Protein AF-W9R1P5-F1 (afdb_monomer)

Organism: NCBI:txid981085

Foldseek 3Di:
DQDADPPGPAGKDFDDCPDPPDDGDPDIDGDFDPPDPVRGPCVNDDPDPPDPPDD

Solvent-accessible surface area (backbone atoms only — not comparable to full-atom values): 3875 Å² total; per-residue (Å²): 117,41,60,41,51,97,92,50,82,47,20,36,46,63,84,82,86,87,53,93,86,62,85,76,77,95,58,86,42,75,39,73,68,87,67,62,78,92,65,51,60,64,78,49,52,78,94,56,79,74,70,84,77,83,124

pLDDT: mean 85.55, std 13.55, range [41.09, 95.94]

Radius of gyration: 13.93 Å; Cα contacts (8 Å, |Δi|>4): 52; chains: 1; bounding box: 28×35×32 Å

Secondary structure (DSSP, 8-state):
--BPPTT-S-EEE------TTPPPPS--EEE---SSGGG--GGGS-S--------

Nearest PDB structures (foldseek):
  1gp4-assembly1_A  TM=8.201E-01  e=1.707E-01  Arabidopsis thaliana

Sequence (55 aa):
MYLREENDIEGYGNDMVLSEQQKLDWTDRLYLAIYPEDQYKFQLWPEKPEAVTVW

InterPro domains:
  IPR027443 Isopenicillin N synthase-like superfamily [G3DSA:2.60.120.330] (1-53)

Mean predicted aligned error: 6.59 Å

Structure (mmCIF, N/CA/C/O backbone):
data_AF-W9R1P5-F1
#
_entry.id   AF-W9R1P5-F1
#
loop_
_atom_site.group_PDB
_atom_site.id
_atom_site.type_symbol
_atom_site.label_atom_id
_atom_site.label_alt_id
_atom_site.label_comp_id
_atom_site.label_asym_id
_atom_site.label_entity_id
_atom_site.label_seq_id
_atom_site.pdbx_PDB_ins_code
_atom_site.Cartn_x
_atom_site.Cartn_y
_atom_site.Cartn_z
_atom_site.occupancy
_atom_site.B_iso_or_equiv
_atom_site.auth_seq_id
_atom_site.auth_comp_id
_atom_site.auth_asym_id
_atom_site.auth_atom_id
_atom_site.pdbx_PDB_model_num
ATOM 1 N N . MET A 1 1 ? -3.167 10.318 -9.753 1.00 71.94 1 MET A N 1
ATOM 2 C CA . MET A 1 1 ? -3.407 10.613 -8.323 1.00 71.94 1 MET A CA 1
ATOM 3 C C . MET A 1 1 ? -3.157 9.310 -7.591 1.00 71.94 1 MET A C 1
ATOM 5 O O . MET A 1 1 ? -3.776 8.330 -7.962 1.00 71.94 1 MET A O 1
ATOM 9 N N . TYR A 1 2 ? -2.218 9.265 -6.648 1.00 84.00 2 TYR A N 1
ATOM 10 C CA . TYR A 1 2 ? -1.732 8.010 -6.053 1.00 84.00 2 TYR A CA 1
ATOM 11 C C . TYR A 1 2 ? -2.725 7.329 -5.101 1.00 84.00 2 TYR A C 1
ATOM 13 O O . TYR A 1 2 ? -2.329 6.401 -4.417 1.00 84.00 2 TYR A O 1
ATOM 21 N N . LEU A 1 3 ? -3.968 7.808 -4.983 1.00 89.62 3 LEU A N 1
ATOM 22 C CA . LEU A 1 3 ? -4.924 7.319 -3.988 1.00 89.62 3 LEU A CA 1
ATOM 23 C C . LEU A 1 3 ? -5.312 5.866 -4.254 1.00 89.62 3 LEU A C 1
ATOM 25 O O . LEU A 1 3 ? -5.535 5.483 -5.400 1.00 89.62 3 LEU A O 1
ATOM 29 N N . ARG A 1 4 ? -5.432 5.094 -3.173 1.00 92.12 4 ARG A N 1
ATOM 30 C CA . ARG A 1 4 ? -5.989 3.744 -3.223 1.00 92.12 4 ARG A CA 1
ATOM 31 C C . ARG A 1 4 ? -7.474 3.799 -3.584 1.00 92.12 4 ARG A C 1
ATOM 33 O O . ARG A 1 4 ? -8.230 4.560 -2.977 1.00 92.12 4 ARG A O 1
ATOM 40 N N . GLU A 1 5 ? -7.885 2.985 -4.551 1.00 90.88 5 GLU A N 1
ATOM 41 C CA . GLU A 1 5 ? -9.299 2.802 -4.891 1.00 90.88 5 GLU A CA 1
ATOM 42 C C . GLU A 1 5 ? -10.021 1.961 -3.824 1.00 90.88 5 GLU A C 1
ATOM 44 O O . GLU A 1 5 ? -9.399 1.193 -3.097 1.00 90.88 5 GLU A O 1
ATOM 49 N N . GLU A 1 6 ? -11.348 2.081 -3.724 1.00 85.75 6 GLU A N 1
ATOM 50 C CA . GLU A 1 6 ? -12.147 1.427 -2.670 1.00 85.75 6 GLU A CA 1
ATOM 51 C C . GLU A 1 6 ? -11.966 -0.101 -2.616 1.00 85.75 6 GLU A C 1
ATOM 53 O O . GLU A 1 6 ? -11.955 -0.683 -1.535 1.00 85.75 6 GLU A O 1
ATOM 58 N N . ASN A 1 7 ? -11.778 -0.737 -3.775 1.00 87.38 7 ASN A N 1
ATOM 59 C CA . ASN A 1 7 ? -11.628 -2.189 -3.908 1.00 87.38 7 ASN A CA 1
ATOM 60 C C . ASN A 1 7 ? -10.193 -2.617 -4.254 1.00 87.38 7 ASN A C 1
ATOM 62 O O . ASN A 1 7 ? -9.985 -3.728 -4.743 1.00 87.38 7 ASN A O 1
ATOM 66 N N . ASP A 1 8 ? -9.213 -1.743 -4.029 1.00 90.31 8 ASP A N 1
ATOM 67 C CA . ASP A 1 8 ? -7.800 -2.026 -4.267 1.00 90.31 8 ASP A CA 1
ATOM 68 C C . ASP A 1 8 ? -7.014 -1.988 -2.950 1.00 90.31 8 ASP A C 1
ATOM 70 O O . ASP A 1 8 ? -7.414 -1.353 -1.975 1.00 90.31 8 ASP A O 1
ATOM 74 N N . ILE A 1 9 ? -5.883 -2.685 -2.919 1.00 90.56 9 ILE A N 1
ATOM 75 C CA . ILE A 1 9 ? -4.925 -2.657 -1.811 1.00 90.56 9 ILE A CA 1
ATOM 76 C C . ILE A 1 9 ? -3.759 -1.704 -2.095 1.00 90.56 9 ILE A C 1
ATOM 78 O O . ILE A 1 9 ? -3.130 -1.225 -1.153 1.00 90.56 9 ILE A O 1
ATOM 82 N N . GLU A 1 10 ? -3.476 -1.419 -3.369 1.00 94.38 10 GLU A N 1
ATOM 83 C CA . GLU A 1 10 ? -2.373 -0.555 -3.790 1.00 94.38 10 GLU A CA 1
ATOM 84 C C . GLU A 1 10 ? -2.780 0.918 -3.868 1.00 94.38 10 GLU A C 1
ATOM 86 O O . GLU A 1 10 ? -3.891 1.262 -4.261 1.00 94.38 10 GLU A O 1
ATOM 91 N N . GLY A 1 11 ? -1.845 1.801 -3.530 1.00 94.06 11 GLY A N 1
ATOM 92 C CA . GLY A 1 11 ? -2.032 3.245 -3.503 1.00 94.06 11 GLY A CA 1
ATOM 93 C C . GLY A 1 11 ? -1.798 3.848 -2.120 1.00 94.06 11 GLY A C 1
ATOM 94 O O . GLY A 1 11 ? -1.424 3.179 -1.155 1.00 94.06 11 GLY A O 1
ATOM 95 N N . TYR A 1 12 ? -1.973 5.159 -2.054 1.00 93.31 12 TYR A N 1
ATOM 96 C CA . TYR A 1 12 ? -1.822 5.987 -0.874 1.00 93.31 12 TYR A CA 1
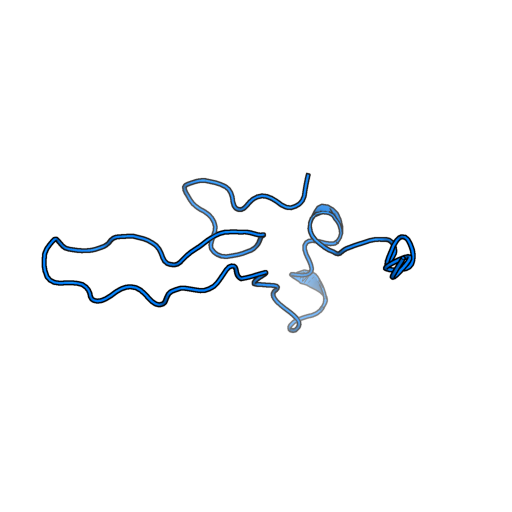ATOM 97 C C . TYR A 1 12 ? -3.108 5.975 -0.049 1.00 93.31 12 TYR A C 1
ATOM 99 O O . TYR A 1 12 ? -4.199 6.211 -0.580 1.00 93.31 12 TYR A O 1
ATOM 107 N N . GLY A 1 13 ? -2.974 5.731 1.251 1.00 91.62 13 GLY A N 1
ATOM 108 C CA . GLY A 1 13 ? -4.069 5.734 2.209 1.00 91.62 13 GLY A CA 1
ATOM 109 C C . GLY A 1 13 ? -3.681 5.124 3.554 1.00 91.62 13 GLY A C 1
ATOM 110 O O . GLY A 1 13 ? -2.533 4.764 3.800 1.00 91.62 13 GLY A O 1
ATOM 111 N N . ASN A 1 14 ? -4.673 5.009 4.431 1.00 90.50 14 ASN A N 1
ATOM 112 C CA . ASN A 1 14 ? -4.550 4.349 5.729 1.00 90.50 14 ASN A CA 1
ATOM 113 C C . ASN A 1 14 ? -5.074 2.904 5.654 1.00 90.50 14 ASN A C 1
ATOM 115 O O . ASN A 1 14 ? -5.613 2.467 4.629 1.00 90.50 14 ASN A O 1
ATOM 119 N N . ASP A 1 15 ? -4.935 2.146 6.738 1.00 86.81 15 ASP A N 1
ATOM 120 C CA . ASP A 1 15 ? -5.483 0.792 6.823 1.00 86.81 15 ASP A CA 1
ATOM 121 C C . ASP A 1 15 ? -7.008 0.794 6.620 1.00 86.81 15 ASP A C 1
ATOM 123 O O . ASP A 1 15 ? -7.712 1.714 7.040 1.00 86.81 15 ASP A O 1
ATOM 127 N N . MET A 1 16 ? -7.531 -0.234 5.946 1.00 85.25 16 MET A N 1
ATOM 128 C CA . MET A 1 16 ? -8.980 -0.413 5.830 1.00 85.25 16 MET A CA 1
ATOM 129 C C . MET A 1 16 ? -9.578 -0.696 7.20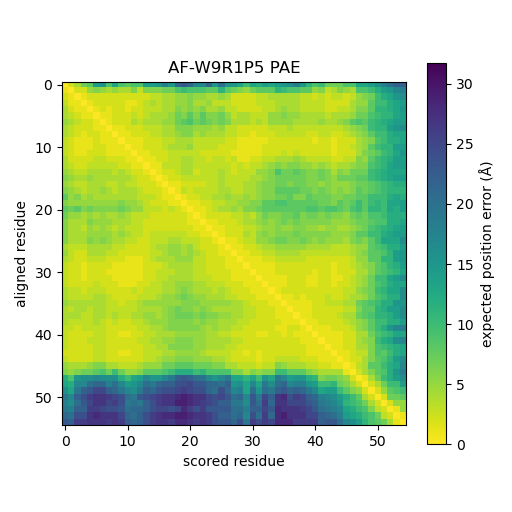9 1.00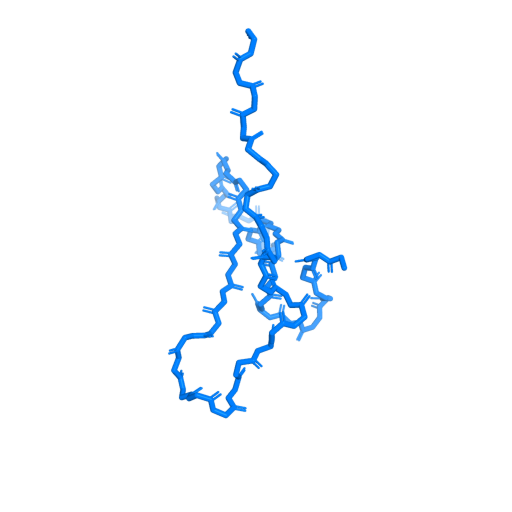 85.25 16 MET A C 1
ATOM 131 O O . MET A 1 16 ? -9.014 -1.472 7.983 1.00 85.25 16 MET A O 1
ATOM 135 N N . VAL A 1 17 ? -10.733 -0.097 7.499 1.00 88.50 17 VAL A N 1
ATOM 136 C CA . VAL A 1 17 ? -11.485 -0.368 8.727 1.00 88.50 17 VAL A CA 1
ATOM 137 C C . VAL A 1 17 ? -12.351 -1.601 8.499 1.00 88.50 17 VAL A C 1
ATOM 139 O O . VAL A 1 17 ? -13.341 -1.551 7.778 1.00 88.50 17 VAL A O 1
ATOM 142 N N . LEU A 1 18 ? -11.962 -2.717 9.103 1.00 88.88 18 LEU A N 1
ATOM 143 C CA . LEU A 1 18 ? -12.628 -4.013 8.964 1.00 88.88 18 LEU A CA 1
ATOM 144 C C . LEU A 1 18 ? -13.548 -4.330 10.150 1.00 88.88 18 LEU A C 1
ATOM 146 O O . LEU A 1 18 ? -14.396 -5.214 10.057 1.00 88.88 18 LEU A O 1
ATOM 150 N N . SER 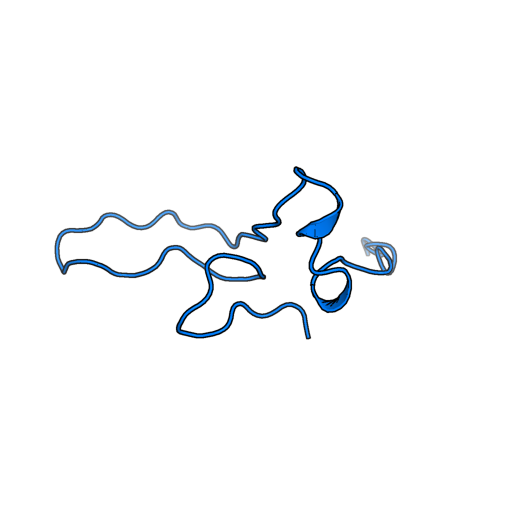A 1 19 ? -13.374 -3.641 11.281 1.00 93.81 19 SER A N 1
ATOM 151 C CA . SER A 1 19 ? -14.210 -3.802 12.476 1.00 93.81 19 SER A CA 1
ATOM 152 C C . SER A 1 19 ? -14.106 -2.594 13.406 1.00 93.81 19 SER A C 1
ATOM 154 O O . SER A 1 19 ? -13.126 -1.852 13.365 1.00 93.81 19 SER A O 1
ATOM 156 N N . GLU A 1 20 ? -15.083 -2.431 14.297 1.00 93.62 20 GLU A N 1
ATOM 157 C CA . GLU A 1 20 ? -15.104 -1.347 15.289 1.00 93.62 20 GLU A CA 1
ATOM 158 C C . GLU A 1 20 ? -13.997 -1.463 16.352 1.00 93.62 20 GLU A C 1
ATOM 160 O O . GLU A 1 20 ? -13.586 -0.463 16.932 1.00 93.62 20 GLU A O 1
ATOM 165 N N . GLN A 1 21 ? -13.502 -2.674 16.628 1.00 95.75 21 GLN A N 1
ATOM 166 C CA . GLN A 1 21 ? -12.464 -2.917 17.641 1.00 95.75 21 GLN A CA 1
ATOM 167 C C . GLN A 1 21 ? -11.039 -2.856 17.068 1.00 95.75 21 GLN A C 1
ATOM 169 O O . GLN A 1 21 ? -10.067 -3.077 17.797 1.00 95.75 21 GLN A O 1
ATOM 174 N N . GLN A 1 22 ? -10.897 -2.571 15.771 1.00 94.88 22 GLN A N 1
ATOM 175 C CA . GLN A 1 22 ? -9.598 -2.460 15.123 1.00 94.88 22 GLN A CA 1
ATOM 176 C C . GLN A 1 22 ? -8.819 -1.265 15.680 1.00 94.88 22 GLN A C 1
ATOM 178 O O . GLN A 1 22 ? -9.289 -0.129 15.679 1.00 94.88 22 GL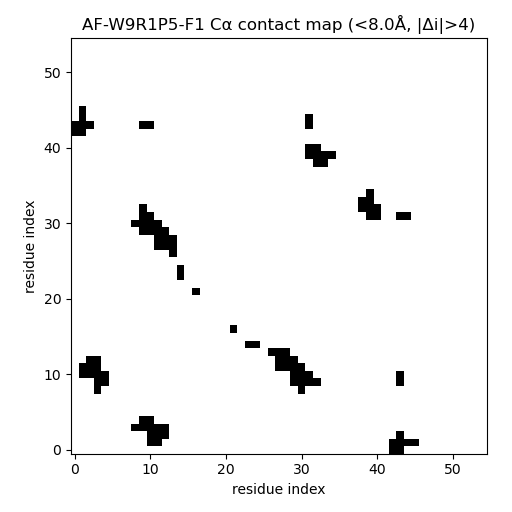N A O 1
ATOM 183 N N . LYS A 1 23 ? -7.588 -1.518 16.129 1.00 93.50 23 LYS A N 1
ATOM 184 C CA . LYS A 1 23 ? -6.624 -0.456 16.427 1.00 93.50 23 LYS A CA 1
ATOM 185 C C . LYS A 1 23 ? -5.977 -0.027 15.116 1.00 93.50 23 LYS A C 1
ATOM 187 O O . LYS A 1 23 ? -5.444 -0.876 14.407 1.00 93.50 23 LYS A O 1
ATOM 192 N N . LEU A 1 24 ? -6.049 1.262 14.810 1.00 92.19 24 LEU A N 1
ATOM 193 C CA . LEU A 1 24 ? -5.440 1.848 13.621 1.00 92.19 24 LEU A CA 1
ATOM 194 C C . LEU A 1 24 ? -4.098 2.476 13.986 1.00 92.19 24 LEU A C 1
ATOM 196 O O . LEU A 1 24 ? -3.971 3.112 15.037 1.00 92.19 24 LEU A O 1
ATOM 200 N N . ASP A 1 25 ? -3.118 2.308 13.107 1.00 90.56 25 ASP A N 1
ATOM 201 C CA . ASP A 1 25 ? -1.853 3.019 13.211 1.00 90.56 25 ASP A CA 1
ATOM 202 C C . ASP A 1 25 ? -2.052 4.489 12.825 1.00 90.56 25 ASP A C 1
ATOM 204 O O . ASP A 1 25 ? -2.763 4.811 11.874 1.00 90.56 25 ASP A O 1
ATOM 208 N N . TRP A 1 26 ? -1.392 5.401 13.540 1.00 91.69 26 TRP A N 1
ATOM 209 C CA . TRP A 1 26 ? -1.355 6.812 13.157 1.00 91.69 26 TRP A CA 1
ATOM 210 C C . TRP A 1 26 ? -0.248 7.025 12.124 1.00 91.69 26 TRP A C 1
ATOM 212 O O . TRP A 1 26 ? 0.847 7.484 12.450 1.00 91.69 26 TRP A O 1
ATOM 222 N N . THR A 1 27 ? -0.507 6.656 10.872 1.00 91.38 27 THR A N 1
ATOM 223 C CA . THR A 1 27 ? 0.472 6.786 9.790 1.00 91.38 27 THR A CA 1
ATOM 224 C C . THR A 1 27 ? -0.199 6.765 8.426 1.00 91.38 27 THR A C 1
ATOM 226 O O .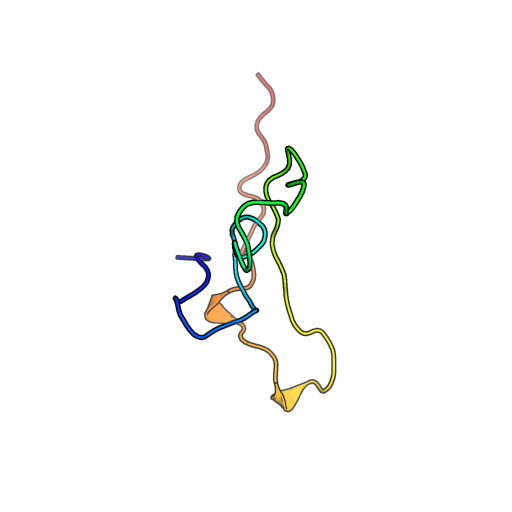 THR A 1 27 ? -1.036 5.914 8.160 1.00 91.38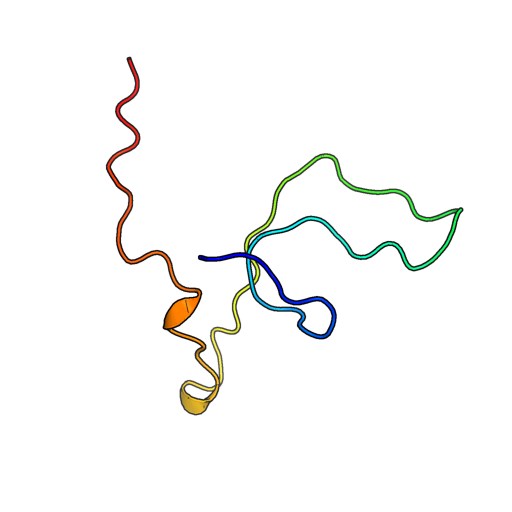 27 THR A O 1
ATOM 229 N N . ASP A 1 28 ? 0.237 7.639 7.525 1.00 89.00 28 ASP A N 1
ATOM 230 C CA . ASP A 1 28 ? -0.115 7.504 6.115 1.00 89.00 28 ASP A CA 1
ATOM 231 C C . ASP A 1 28 ? 0.806 6.492 5.424 1.00 89.00 28 ASP A C 1
ATOM 233 O O . ASP A 1 28 ? 2.017 6.473 5.668 1.00 89.00 28 ASP A O 1
ATOM 237 N N . ARG A 1 29 ? 0.248 5.657 4.539 1.00 91.88 29 ARG A N 1
ATOM 238 C CA . ARG A 1 29 ? 0.984 4.602 3.827 1.00 91.88 29 ARG A CA 1
ATOM 239 C C . ARG A 1 29 ? 0.800 4.715 2.319 1.00 91.88 29 ARG A C 1
ATOM 241 O O . ARG A 1 29 ? -0.269 5.072 1.842 1.00 91.88 29 ARG A O 1
ATOM 248 N N . LEU A 1 30 ? 1.839 4.354 1.570 1.00 92.38 30 LEU A N 1
ATOM 249 C CA . LEU A 1 30 ? 1.769 4.047 0.142 1.00 92.38 30 LEU A CA 1
ATOM 250 C C . LEU A 1 30 ? 2.121 2.568 -0.025 1.00 92.38 30 LEU A C 1
ATOM 252 O O . LEU A 1 30 ? 3.247 2.172 0.272 1.00 92.38 30 LEU A O 1
ATOM 256 N N . TYR A 1 31 ? 1.156 1.759 -0.458 1.00 93.50 31 TYR A N 1
ATOM 257 C CA . TYR A 1 31 ? 1.344 0.326 -0.689 1.00 93.50 31 TYR A CA 1
ATOM 258 C C . TYR A 1 31 ? 1.452 0.050 -2.189 1.00 93.50 31 TYR A C 1
ATOM 260 O O . TYR A 1 31 ? 0.598 0.498 -2.950 1.00 93.50 31 TYR A O 1
ATOM 268 N N . LEU A 1 32 ? 2.495 -0.659 -2.620 1.00 94.25 32 LEU A N 1
ATOM 269 C CA . LEU A 1 32 ? 2.757 -0.964 -4.028 1.00 94.25 32 LEU A CA 1
ATOM 270 C C . LEU A 1 32 ? 3.213 -2.417 -4.160 1.00 94.25 32 LEU A C 1
ATOM 272 O O . LEU A 1 32 ? 4.078 -2.867 -3.401 1.00 94.25 32 LEU A O 1
ATOM 276 N N . ALA A 1 33 ? 2.669 -3.137 -5.137 1.00 94.38 33 ALA A N 1
ATOM 277 C CA . ALA A 1 33 ? 3.198 -4.430 -5.529 1.00 94.38 33 ALA A CA 1
ATOM 278 C C . ALA A 1 33 ? 4.522 -4.229 -6.281 1.00 94.38 33 ALA A C 1
ATOM 280 O O . ALA A 1 33 ? 4.603 -3.475 -7.251 1.00 94.38 33 ALA A O 1
ATOM 281 N N . ILE A 1 34 ? 5.567 -4.915 -5.815 1.00 94.25 34 ILE A N 1
ATOM 282 C CA . ILE A 1 34 ? 6.915 -4.876 -6.406 1.00 94.25 34 ILE A CA 1
ATOM 283 C C . ILE A 1 34 ? 7.361 -6.231 -6.959 1.00 94.25 34 ILE A C 1
ATOM 285 O O . ILE A 1 34 ? 8.510 -6.373 -7.354 1.00 94.25 34 ILE A O 1
ATOM 289 N N . TYR A 1 35 ? 6.485 -7.239 -6.965 1.00 95.06 35 TYR A N 1
ATOM 290 C CA . TYR A 1 35 ? 6.691 -8.497 -7.682 1.00 95.06 35 TYR A CA 1
ATOM 291 C C . TYR A 1 35 ? 5.359 -9.264 -7.793 1.00 95.06 35 TYR A C 1
ATOM 293 O O . TYR A 1 35 ? 4.619 -9.288 -6.806 1.00 95.06 35 TYR A O 1
ATOM 301 N N . PRO A 1 36 ? 5.080 -9.954 -8.916 1.00 95.94 36 PRO A N 1
ATOM 302 C CA . PRO A 1 36 ? 5.862 -9.987 -10.159 1.00 95.94 36 PRO A CA 1
ATOM 303 C C . PRO A 1 36 ? 5.774 -8.688 -10.982 1.00 95.94 36 PRO A C 1
ATOM 305 O O . PRO A 1 36 ? 4.908 -7.849 -10.746 1.00 95.94 36 PRO A O 1
ATOM 308 N N . GLU A 1 37 ? 6.716 -8.502 -11.917 1.00 93.50 37 GLU A N 1
ATOM 309 C CA . GLU A 1 37 ? 6.890 -7.258 -12.698 1.00 93.50 37 GLU A CA 1
ATOM 310 C C . GLU A 1 37 ? 5.674 -6.868 -13.545 1.00 93.50 37 GLU A C 1
ATOM 312 O O . GLU A 1 37 ? 5.405 -5.688 -13.761 1.00 93.50 37 GLU A O 1
ATOM 317 N N . ASP A 1 38 ? 4.910 -7.853 -14.002 1.00 94.44 38 ASP A N 1
ATOM 318 C CA . ASP A 1 38 ? 3.706 -7.668 -14.807 1.00 94.44 38 ASP A CA 1
ATOM 319 C C . ASP A 1 38 ? 2.515 -7.114 -14.010 1.00 94.44 38 ASP A C 1
ATOM 321 O O . ASP A 1 38 ? 1.525 -6.690 -14.606 1.00 94.44 38 ASP A O 1
ATOM 325 N N . GLN A 1 39 ? 2.608 -7.074 -12.677 1.00 93.75 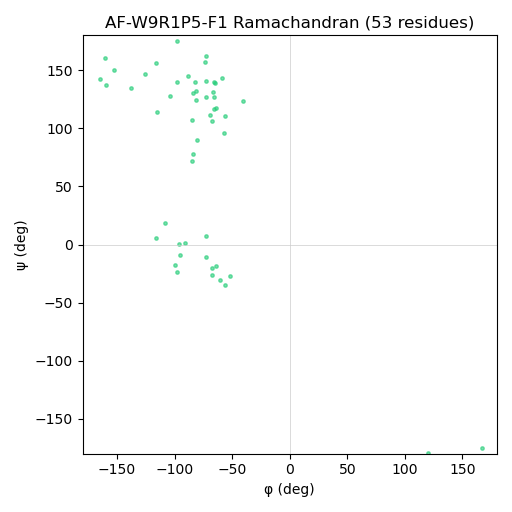39 GLN A N 1
ATOM 326 C CA . GLN A 1 39 ? 1.570 -6.528 -11.799 1.00 93.75 39 GLN A CA 1
ATOM 327 C C . GLN A 1 39 ? 1.823 -5.077 -11.385 1.00 93.75 39 GLN A C 1
ATOM 329 O O . GLN A 1 39 ? 1.019 -4.500 -10.655 1.00 93.75 39 GLN A O 1
ATOM 334 N N . TYR A 1 40 ? 2.912 -4.458 -11.845 1.00 92.75 40 TYR A N 1
ATOM 335 C CA . TYR A 1 40 ? 3.233 -3.089 -11.454 1.00 92.75 40 TYR A CA 1
ATOM 336 C C . TYR A 1 40 ? 2.194 -2.099 -11.978 1.00 92.75 40 TYR A C 1
ATOM 338 O O . TYR A 1 40 ? 2.072 -1.853 -13.180 1.00 92.75 40 TYR A O 1
ATOM 346 N N . LYS A 1 41 ? 1.493 -1.439 -11.056 1.00 92.94 41 LYS A N 1
ATOM 347 C CA . LYS A 1 41 ? 0.610 -0.309 -11.358 1.00 92.94 41 LYS A CA 1
ATOM 348 C C . LYS A 1 41 ? 1.405 0.990 -11.413 1.00 92.94 41 LYS A C 1
ATOM 350 O O . LYS A 1 41 ? 1.302 1.817 -10.512 1.00 92.94 41 LYS A O 1
ATOM 355 N N . PHE A 1 42 ? 2.209 1.182 -12.460 1.00 89.69 42 PHE A N 1
ATOM 356 C CA . PHE A 1 42 ? 3.100 2.346 -12.600 1.00 89.69 42 PHE A CA 1
ATOM 357 C C . PHE A 1 42 ? 2.403 3.707 -12.426 1.00 89.69 42 PHE A C 1
ATOM 359 O O . PHE A 1 42 ? 3.030 4.650 -11.959 1.00 89.69 42 PHE A O 1
ATOM 366 N N . GLN A 1 43 ? 1.102 3.817 -12.707 1.00 89.62 43 GLN A N 1
ATOM 367 C CA . GLN A 1 43 ? 0.313 5.030 -12.458 1.00 89.62 43 GLN A CA 1
ATOM 368 C C . GLN A 1 43 ? 0.189 5.422 -10.969 1.00 89.62 43 GLN A C 1
ATOM 370 O O . GLN A 1 43 ? -0.171 6.560 -10.659 1.00 89.62 43 GLN A O 1
ATOM 375 N N . LEU A 1 44 ? 0.450 4.484 -10.051 1.00 91.69 44 LEU A N 1
ATOM 376 C CA . LEU A 1 44 ? 0.482 4.693 -8.600 1.00 91.69 44 LEU A CA 1
ATOM 377 C C . LEU A 1 44 ? 1.900 4.957 -8.076 1.00 91.69 44 LEU A C 1
ATOM 379 O O . LEU A 1 44 ? 2.062 5.319 -6.911 1.00 91.69 44 LEU A O 1
ATOM 383 N N . TRP A 1 45 ? 2.924 4.791 -8.917 1.00 89.44 45 TRP A N 1
ATOM 384 C CA . TRP A 1 45 ? 4.304 5.036 -8.526 1.00 89.44 45 TRP A CA 1
ATOM 385 C C . TRP A 1 45 ? 4.608 6.533 -8.599 1.00 89.44 45 TRP A C 1
ATOM 387 O O . TRP A 1 45 ? 4.306 7.171 -9.609 1.00 89.44 45 TRP A O 1
ATOM 397 N N . PRO A 1 46 ? 5.223 7.117 -7.560 1.00 85.50 46 PRO A N 1
ATOM 398 C CA . PRO A 1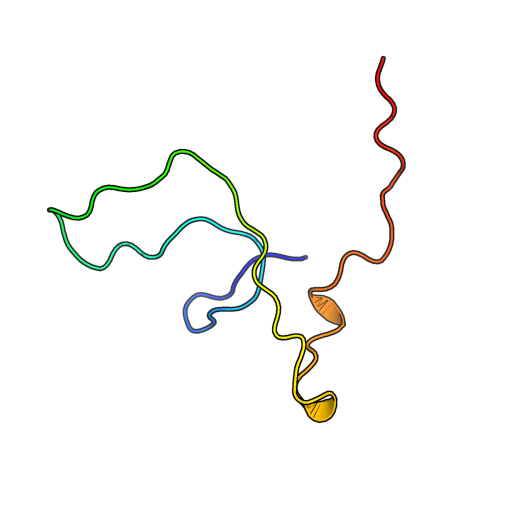 46 ? 5.611 8.515 -7.589 1.00 85.50 46 PRO A CA 1
ATOM 399 C C . PRO A 1 46 ? 6.661 8.750 -8.681 1.00 85.50 46 PRO A C 1
ATOM 401 O O . PRO A 1 46 ? 7.764 8.214 -8.620 1.00 85.50 46 PRO A O 1
ATOM 404 N N . GLU A 1 47 ? 6.331 9.579 -9.673 1.00 77.06 47 GLU A N 1
ATOM 405 C CA . GLU A 1 47 ? 7.225 9.887 -10.805 1.00 77.06 47 GLU A CA 1
ATOM 406 C C . GLU A 1 47 ? 8.467 10.693 -10.383 1.00 77.06 47 GLU A C 1
ATOM 408 O O . GLU A 1 47 ? 9.467 10.756 -11.098 1.00 77.06 47 GLU A O 1
ATOM 413 N N . LYS A 1 48 ? 8.397 11.347 -9.220 1.00 67.62 48 LYS A N 1
ATOM 414 C CA . LYS A 1 48 ? 9.435 12.197 -8.637 1.00 67.62 48 LYS A CA 1
ATOM 415 C C . LYS A 1 48 ? 9.274 12.172 -7.114 1.00 67.62 48 LYS A C 1
ATOM 417 O O . LYS A 1 48 ? 8.136 12.191 -6.646 1.00 67.62 48 LYS A O 1
ATOM 422 N N . PRO A 1 49 ? 10.333 12.331 -6.308 1.00 60.88 49 PRO A N 1
ATOM 423 C CA . PRO A 1 49 ? 10.229 13.369 -5.307 1.00 60.88 49 PRO A CA 1
ATOM 424 C C . PRO A 1 49 ? 10.248 14.697 -6.077 1.00 60.88 49 PRO A C 1
ATOM 426 O O . PRO A 1 49 ? 11.274 15.071 -6.650 1.00 60.88 49 PRO A O 1
ATOM 429 N N . GLU A 1 50 ? 9.137 15.440 -6.118 1.00 59.47 50 GLU A N 1
ATOM 430 C CA . GLU A 1 50 ? 9.328 16.892 -6.074 1.00 59.47 50 GLU A CA 1
ATOM 431 C C . GLU A 1 50 ? 10.122 17.100 -4.794 1.00 59.47 50 GLU A C 1
ATOM 433 O O . GLU A 1 50 ? 9.648 16.713 -3.725 1.00 59.47 50 GLU A O 1
ATOM 438 N N . ALA A 1 51 ? 11.392 17.488 -4.939 1.00 54.97 51 ALA A N 1
ATOM 439 C CA . ALA A 1 51 ? 12.332 17.560 -3.836 1.00 54.97 51 ALA A CA 1
ATOM 440 C C . ALA A 1 51 ? 11.607 18.141 -2.626 1.00 54.97 51 ALA A C 1
ATOM 442 O O . ALA A 1 51 ? 11.018 19.220 -2.736 1.00 54.97 51 ALA A O 1
ATOM 443 N N . VAL A 1 52 ? 11.609 17.406 -1.508 1.00 56.28 52 VAL A N 1
ATOM 444 C CA . VAL A 1 52 ? 11.165 17.950 -0.228 1.00 56.28 52 VAL A CA 1
ATOM 445 C C . VAL A 1 52 ? 12.045 19.169 -0.011 1.00 56.28 52 VAL A C 1
ATOM 447 O O . VAL A 1 52 ? 13.210 19.055 0.367 1.00 56.28 52 VAL A O 1
ATOM 450 N N . THR A 1 53 ? 11.528 20.336 -0.376 1.00 47.12 53 THR A N 1
ATOM 451 C CA . THR A 1 53 ? 12.230 21.589 -0.183 1.00 47.12 53 THR A CA 1
ATOM 452 C C . THR A 1 53 ? 11.954 21.898 1.271 1.00 47.12 53 THR A C 1
ATOM 454 O O . THR A 1 53 ? 10.897 22.418 1.619 1.00 47.12 53 THR A O 1
ATOM 457 N N . VAL A 1 54 ? 12.845 21.404 2.127 1.00 41.09 54 VAL A N 1
ATOM 458 C CA . VAL A 1 54 ? 12.847 21.722 3.548 1.00 41.09 54 VAL A CA 1
ATOM 459 C C . VAL A 1 54 ? 13.215 23.201 3.629 1.00 41.09 54 VAL A C 1
ATOM 461 O O . VAL A 1 54 ? 14.359 23.561 3.347 1.00 41.09 54 VAL A O 1
ATOM 464 N N . TRP A 1 55 ? 12.229 24.044 3.925 1.00 53.53 55 TRP A N 1
ATOM 465 C CA . TRP A 1 55 ? 12.449 25.403 4.415 1.00 53.53 55 TRP A CA 1
ATOM 466 C C . TRP A 1 55 ? 12.390 25.393 5.938 1.00 53.53 55 TRP A C 1
ATOM 468 O O . TRP A 1 55 ? 11.514 24.678 6.479 1.00 53.53 55 TRP A O 1
#